Protein AF-A0A8T6W890-F1 (afdb_monomer_lite)

Secondary structure (DSSP, 8-state):
----EETTEE-TTT-SEE--STTEEEE-BBTTBTT--B-SHHHHHHHHHHHHHHHHH--BTTB--EEEEEEGGGT--STTGGGS-SEEEEEPTT--SS--

Foldseek 3Di:
DQWDDDPNHTDLLPHQWDDPFFFFIAGLQPPPHPNHPQDDPVSLVVVLVVVQ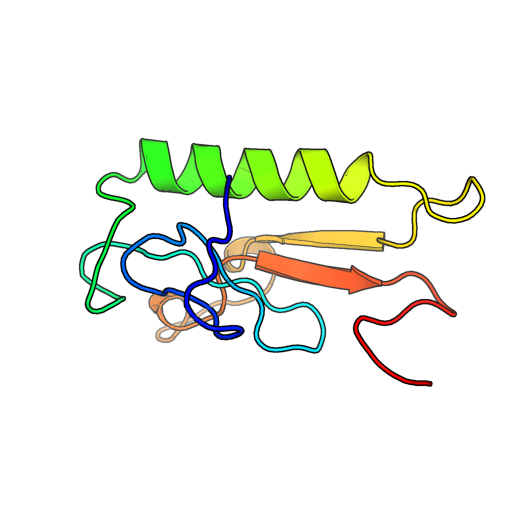VCLQPDDDPNDRFWPHKDALVVPDDDDCSVVGGRIGTDTDPPDGGDDD

Radius of gyration: 14.11 Å; chains: 1; bounding box: 36×33×33 Å

pLDDT: mean 93.52, std 7.45, range [48.69, 98.44]

Sequence (100 aa):
GLIKTKNGKINLEQSKAISYGYGDVWLNLKGREPSGLIKSEKQYEEVRKEIIDKLMLTKIDGQVPFKYVWKREDIYTGKYLSVAPDLLIIFKKGWQAARN

Structure (mmCIF, N/CA/C/O backbone):
data_AF-A0A8T6W890-F1
#
_entry.id   AF-A0A8T6W890-F1
#
loop_
_atom_site.group_PDB
_atom_site.id
_atom_site.type_symbol
_atom_site.label_atom_id
_atom_site.label_alt_id
_atom_site.label_comp_id
_atom_site.label_asym_id
_atom_site.label_entity_id
_atom_site.label_seq_id
_atom_site.pdbx_PDB_ins_code
_atom_site.Cartn_x
_atom_site.Cartn_y
_atom_site.Cartn_z
_atom_site.occupancy
_atom_site.B_iso_or_equiv
_atom_site.auth_seq_id
_atom_site.auth_comp_id
_atom_site.auth_asym_id
_atom_site.auth_atom_id
_atom_site.pdbx_PDB_model_num
ATOM 1 N N . GLY A 1 1 ? 6.870 -4.578 10.235 1.00 72.12 1 GLY A N 1
ATOM 2 C CA . GLY A 1 1 ? 6.623 -5.122 8.887 1.00 72.12 1 GLY A CA 1
ATOM 3 C C . GLY A 1 1 ? 5.213 -4.769 8.476 1.00 72.12 1 GLY A C 1
ATOM 4 O O . GLY A 1 1 ? 4.360 -4.737 9.354 1.00 72.12 1 GLY A O 1
ATOM 5 N N . LEU A 1 2 ? 4.995 -4.454 7.200 1.00 87.38 2 LEU A N 1
ATOM 6 C CA . LEU A 1 2 ? 3.709 -3.970 6.682 1.00 87.38 2 LEU A CA 1
ATOM 7 C C . LEU A 1 2 ? 2.640 -5.071 6.614 1.00 87.38 2 LEU A C 1
ATOM 9 O O . LEU A 1 2 ? 1.477 -4.791 6.881 1.00 87.38 2 LEU A O 1
ATOM 13 N N . ILE A 1 3 ? 3.056 -6.313 6.351 1.00 90.38 3 ILE A N 1
ATOM 14 C CA . ILE A 1 3 ? 2.208 -7.511 6.332 1.00 90.38 3 ILE A CA 1
ATOM 15 C C . ILE A 1 3 ? 2.634 -8.447 7.469 1.00 90.38 3 ILE A C 1
ATOM 17 O O . ILE A 1 3 ? 3.825 -8.570 7.782 1.00 90.38 3 ILE A O 1
ATOM 21 N N . LYS A 1 4 ? 1.655 -9.103 8.090 1.00 92.25 4 LYS A N 1
ATOM 22 C CA . LYS A 1 4 ? 1.817 -10.157 9.095 1.00 92.25 4 LYS A CA 1
ATOM 23 C C . LYS A 1 4 ? 0.971 -11.363 8.704 1.00 92.25 4 LYS A C 1
ATOM 25 O O . LYS A 1 4 ? -0.119 -11.200 8.165 1.00 92.25 4 LYS A O 1
ATOM 30 N N . THR A 1 5 ? 1.456 -12.567 8.992 1.00 92.50 5 THR A N 1
ATOM 31 C CA . THR A 1 5 ? 0.735 -13.819 8.730 1.00 92.50 5 THR A CA 1
ATOM 32 C C . THR A 1 5 ? 0.504 -14.595 10.026 1.00 92.50 5 THR A C 1
ATOM 34 O O . THR A 1 5 ? 1.278 -14.483 10.977 1.00 92.50 5 THR A O 1
ATOM 37 N N . LYS A 1 6 ? -0.586 -15.365 10.082 1.00 92.44 6 LYS A N 1
ATOM 38 C CA . LYS A 1 6 ? -0.922 -16.301 11.164 1.00 92.44 6 LYS A CA 1
ATOM 39 C C . LYS A 1 6 ? -1.554 -17.542 10.537 1.00 92.44 6 LYS A C 1
ATOM 41 O O . LYS A 1 6 ? -2.496 -17.418 9.759 1.00 92.44 6 LYS A O 1
ATOM 46 N N . ASN A 1 7 ? -1.028 -18.729 10.845 1.00 93.38 7 ASN A N 1
ATOM 47 C CA . ASN A 1 7 ? -1.505 -20.015 10.309 1.00 93.38 7 ASN A CA 1
ATOM 48 C C . ASN A 1 7 ? -1.611 -20.040 8.768 1.00 93.38 7 ASN A C 1
ATOM 50 O O . ASN A 1 7 ? -2.622 -20.463 8.213 1.00 93.38 7 ASN A O 1
ATOM 54 N N . GLY A 1 8 ? -0.596 -19.513 8.074 1.00 89.00 8 GLY A N 1
ATOM 55 C CA . GLY A 1 8 ? -0.554 -19.475 6.605 1.00 89.00 8 GLY A CA 1
ATOM 56 C C . GLY A 1 8 ? -1.497 -18.460 5.943 1.00 89.00 8 GLY A C 1
ATOM 57 O O . GLY A 1 8 ? -1.539 -18.389 4.720 1.00 89.00 8 GLY A O 1
ATOM 58 N N . LYS A 1 9 ? -2.233 -17.654 6.718 1.00 89.31 9 LYS A N 1
ATOM 59 C CA . LYS A 1 9 ? -3.135 -16.607 6.214 1.00 89.31 9 LYS A CA 1
ATOM 60 C C . LYS A 1 9 ? -2.632 -15.221 6.599 1.00 89.31 9 LYS A C 1
ATOM 62 O O . LYS A 1 9 ? -1.909 -15.073 7.586 1.00 89.31 9 LYS A O 1
ATOM 67 N N . ILE A 1 10 ? -3.024 -14.197 5.843 1.00 90.44 10 ILE A N 1
ATOM 68 C CA . ILE A 1 10 ? -2.758 -12.805 6.222 1.00 90.44 10 ILE A CA 1
ATOM 69 C C . ILE A 1 10 ? -3.520 -12.490 7.514 1.00 90.44 10 ILE A C 1
ATOM 71 O O . ILE A 1 10 ? -4.714 -12.761 7.625 1.00 90.44 10 ILE A O 1
ATOM 75 N N . ASN A 1 11 ? -2.823 -11.912 8.492 1.00 94.12 11 ASN A N 1
ATOM 76 C CA . ASN A 1 11 ? -3.416 -11.403 9.720 1.00 94.12 11 ASN A CA 1
ATOM 77 C C . ASN A 1 11 ? -3.735 -9.912 9.548 1.00 94.12 11 ASN A C 1
ATOM 79 O O . ASN A 1 11 ? -2.851 -9.061 9.703 1.00 94.12 11 ASN A O 1
ATOM 83 N N . LEU A 1 12 ? -4.990 -9.600 9.222 1.00 90.56 12 LEU A N 1
ATOM 84 C CA . LEU A 1 12 ? -5.447 -8.225 8.996 1.00 90.56 12 LEU A CA 1
ATOM 85 C C . LEU A 1 12 ? -5.377 -7.363 10.263 1.00 90.56 12 LEU A C 1
ATOM 87 O O . LEU A 1 12 ? -5.069 -6.180 10.170 1.00 90.56 12 LEU A O 1
ATOM 91 N N . GLU A 1 13 ? -5.534 -7.949 11.450 1.00 94.00 13 GLU A N 1
ATOM 92 C CA . GLU A 1 13 ? -5.464 -7.221 12.726 1.00 94.00 13 GLU A CA 1
ATOM 93 C C . GLU A 1 13 ? -4.052 -6.726 13.065 1.00 94.00 13 GLU A C 1
ATOM 95 O O . GLU A 1 13 ? -3.874 -5.902 13.957 1.00 94.00 13 GLU A O 1
ATOM 100 N N . GLN A 1 14 ? -3.028 -7.229 12.372 1.00 94.62 14 GLN A N 1
ATOM 101 C CA . GLN A 1 14 ? -1.625 -6.884 12.621 1.00 94.62 14 GLN A CA 1
ATOM 102 C C . GLN A 1 14 ? -0.891 -6.367 11.375 1.00 94.62 14 GLN A C 1
ATOM 104 O O . GLN A 1 14 ? 0.289 -6.015 11.459 1.00 94.62 14 GLN A O 1
ATOM 109 N N . SER A 1 15 ? -1.566 -6.312 10.225 1.00 96.44 15 SER A N 1
ATOM 110 C CA . SER A 1 15 ? -1.004 -5.825 8.962 1.00 96.44 15 SER A CA 1
ATOM 111 C C . SER A 1 15 ? -1.397 -4.369 8.737 1.00 96.44 15 SER A C 1
ATOM 113 O O . SER A 1 15 ? -2.574 -4.023 8.784 1.00 96.44 15 SER A O 1
ATOM 115 N N . LYS A 1 16 ? -0.410 -3.505 8.487 1.00 97.00 16 LYS A N 1
ATOM 116 C CA . LYS A 1 16 ? -0.619 -2.076 8.200 1.00 97.00 16 LYS A CA 1
ATOM 117 C C . LYS A 1 16 ? -1.043 -1.817 6.757 1.00 97.00 16 LYS A C 1
ATOM 119 O O . LYS A 1 16 ? -1.659 -0.788 6.504 1.00 97.00 16 LYS A O 1
ATOM 124 N N . ALA A 1 17 ? -0.688 -2.702 5.832 1.00 96.75 17 ALA A N 1
ATOM 125 C CA . ALA A 1 17 ? -1.064 -2.600 4.431 1.00 96.75 17 ALA A CA 1
ATOM 126 C C . ALA A 1 17 ? -1.171 -3.990 3.793 1.00 96.75 17 ALA A C 1
ATOM 128 O O . ALA A 1 17 ? -0.513 -4.930 4.244 1.00 96.75 17 ALA A O 1
ATOM 129 N N . ILE A 1 18 ? -1.979 -4.103 2.745 1.00 94.69 18 ILE A N 1
ATOM 130 C CA . ILE A 1 18 ? -2.229 -5.326 1.980 1.00 94.69 18 ILE A CA 1
ATOM 131 C C . ILE A 1 18 ? -2.421 -4.982 0.498 1.00 94.69 18 ILE A C 1
ATOM 133 O O . ILE A 1 18 ? -2.995 -3.953 0.164 1.00 94.69 18 ILE A O 1
ATOM 137 N N . SER A 1 19 ? -1.942 -5.856 -0.384 1.00 91.62 19 SER A N 1
ATOM 138 C CA . SER A 1 19 ? -2.341 -5.902 -1.793 1.00 91.62 19 SER A CA 1
ATOM 139 C C . SER A 1 19 ? -3.143 -7.181 -2.012 1.00 91.62 19 SER A C 1
ATOM 141 O O . SER A 1 19 ? -2.727 -8.238 -1.525 1.00 91.62 19 SER A O 1
ATOM 143 N N . TYR A 1 20 ? -4.280 -7.093 -2.702 1.00 82.81 20 TYR A N 1
ATOM 144 C CA . TYR A 1 20 ? -5.117 -8.260 -3.014 1.00 82.81 20 TYR A CA 1
ATOM 145 C C . TYR A 1 20 ? -4.827 -8.827 -4.411 1.00 82.81 20 TYR A C 1
ATOM 147 O O . TYR A 1 20 ? -5.276 -9.925 -4.736 1.00 82.81 20 TYR A O 1
ATOM 155 N N . GLY A 1 21 ? -4.037 -8.117 -5.219 1.00 76.50 21 GLY A N 1
ATOM 156 C CA . GLY A 1 21 ? -3.562 -8.557 -6.527 1.00 76.50 21 GLY A CA 1
ATOM 157 C C . GLY A 1 21 ? -3.472 -7.393 -7.512 1.00 76.50 21 GLY A C 1
ATOM 158 O O . GLY A 1 21 ? -3.940 -6.300 -7.253 1.00 76.50 21 GLY A O 1
ATOM 159 N N . TYR A 1 22 ? -2.855 -7.601 -8.675 1.00 82.38 22 TYR A N 1
ATOM 160 C CA . TYR A 1 22 ? -2.868 -6.622 -9.781 1.00 82.38 22 TYR A CA 1
ATOM 161 C C . TYR A 1 22 ? -2.303 -5.214 -9.486 1.00 82.38 22 TYR A C 1
ATOM 163 O O . TYR A 1 22 ? -2.418 -4.328 -10.328 1.00 82.38 22 TYR A O 1
ATOM 171 N N . GLY A 1 23 ? -1.615 -5.022 -8.356 1.00 89.06 23 GLY A N 1
ATOM 172 C CA . GLY A 1 23 ? -0.884 -3.794 -8.042 1.00 89.06 23 GLY A CA 1
ATOM 173 C C . GLY A 1 23 ? -1.646 -2.773 -7.198 1.00 89.06 23 GLY A C 1
ATOM 174 O O . GLY A 1 23 ? -1.117 -1.690 -6.967 1.00 89.06 23 GLY A O 1
ATOM 175 N N . ASP A 1 24 ? -2.843 -3.078 -6.707 1.00 94.38 24 ASP A N 1
ATOM 176 C CA . ASP A 1 24 ? -3.519 -2.225 -5.730 1.00 94.38 24 ASP A CA 1
ATOM 177 C C . ASP A 1 24 ? -2.894 -2.374 -4.332 1.00 94.38 24 ASP A C 1
ATOM 179 O O . ASP A 1 24 ? -2.424 -3.447 -3.953 1.00 94.38 24 ASP A O 1
ATOM 183 N N . VAL A 1 25 ? -2.852 -1.303 -3.541 1.00 96.94 25 VAL A N 1
ATOM 184 C CA . VAL A 1 25 ? -2.407 -1.373 -2.142 1.00 96.94 25 VAL A CA 1
ATOM 185 C C . VAL A 1 25 ? -3.384 -0.623 -1.255 1.00 96.94 25 VAL A C 1
ATOM 187 O O . VAL A 1 25 ? -3.675 0.551 -1.478 1.00 96.94 25 VAL A O 1
ATOM 190 N N . TRP A 1 26 ? -3.832 -1.310 -0.212 1.00 97.00 26 TRP A N 1
ATOM 191 C CA . TRP A 1 26 ? -4.785 -0.837 0.779 1.00 97.00 26 TRP A CA 1
ATOM 192 C C . TRP A 1 26 ? -4.107 -0.745 2.139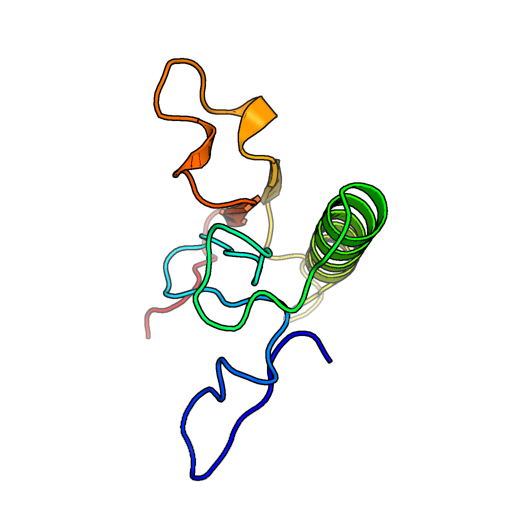 1.00 97.00 26 TRP A C 1
ATOM 194 O O . TRP A 1 26 ? -3.526 -1.712 2.635 1.00 97.00 26 TRP A O 1
ATOM 204 N N . LEU A 1 27 ? -4.176 0.425 2.753 1.00 97.75 27 LEU A N 1
ATOM 205 C CA . LEU A 1 27 ? -3.690 0.719 4.089 1.00 97.75 27 LEU A CA 1
ATOM 206 C C . LEU A 1 27 ? -4.790 0.431 5.110 1.00 97.75 27 LEU A C 1
ATOM 208 O O . LEU A 1 27 ? -5.961 0.753 4.908 1.00 97.75 27 LEU A O 1
ATOM 212 N N . ASN A 1 28 ? -4.394 -0.134 6.246 1.00 97.38 28 ASN A N 1
ATOM 213 C CA . ASN A 1 28 ? -5.281 -0.461 7.355 1.00 97.38 28 ASN A CA 1
ATOM 214 C C . ASN A 1 28 ? -5.631 0.802 8.157 1.00 97.38 28 ASN A C 1
ATOM 216 O O . ASN A 1 28 ? -5.113 1.029 9.252 1.00 97.38 28 ASN A O 1
ATOM 220 N N . LEU A 1 29 ? -6.437 1.674 7.551 1.00 97.38 29 LEU A N 1
ATOM 221 C CA . LEU A 1 29 ? -6.762 3.011 8.036 1.00 97.38 29 LEU A CA 1
ATOM 222 C C . LEU A 1 29 ? -7.941 2.988 9.012 1.00 97.38 29 LEU A C 1
ATOM 224 O O . LEU A 1 29 ? -8.997 2.418 8.728 1.00 97.38 29 LEU A O 1
ATOM 228 N N . LYS A 1 30 ? -7.784 3.653 10.161 1.00 96.56 30 LYS A N 1
ATOM 229 C CA . LYS A 1 30 ? -8.855 3.819 11.146 1.00 96.56 30 LYS A CA 1
ATOM 230 C C . LYS A 1 30 ? -10.048 4.553 10.539 1.00 96.56 30 LYS A C 1
ATOM 232 O O . LYS A 1 30 ? -9.895 5.620 9.957 1.00 96.56 30 LYS A O 1
ATOM 237 N N . GLY A 1 31 ? -11.236 3.981 10.726 1.00 94.31 31 GLY A N 1
ATOM 238 C CA . GLY A 1 31 ? -12.489 4.508 10.181 1.00 94.31 31 GLY A CA 1
ATOM 239 C C . GLY A 1 31 ? -12.815 4.016 8.769 1.00 94.31 31 GLY A C 1
ATOM 240 O O . GLY A 1 31 ? -13.933 4.242 8.320 1.00 94.31 31 GLY A O 1
ATOM 241 N N . ARG A 1 32 ? -11.887 3.313 8.101 1.00 95.00 32 ARG A N 1
ATOM 242 C CA . ARG A 1 32 ? -12.146 2.624 6.829 1.00 95.00 32 ARG A CA 1
ATOM 243 C C . ARG A 1 32 ? -12.076 1.109 6.980 1.00 95.00 32 ARG A C 1
ATOM 245 O O . ARG A 1 32 ? -13.007 0.421 6.583 1.00 95.00 32 ARG A O 1
ATOM 252 N N . GLU A 1 33 ? -11.015 0.609 7.610 1.00 95.19 33 GLU A N 1
ATOM 253 C CA . GLU A 1 33 ? -10.831 -0.823 7.846 1.00 95.19 33 GLU A CA 1
ATOM 254 C C . GLU A 1 33 ? -11.243 -1.223 9.274 1.00 95.19 33 GLU A C 1
ATOM 256 O O . GLU A 1 33 ? -10.984 -0.457 10.212 1.00 95.19 33 GLU A O 1
ATOM 261 N N . PRO A 1 34 ? -11.802 -2.434 9.490 1.00 94.12 34 PRO A N 1
ATOM 262 C CA . PRO A 1 34 ? -12.290 -2.871 10.804 1.00 94.12 34 PRO A CA 1
ATOM 263 C C . PRO A 1 34 ? -11.254 -2.802 11.937 1.00 94.12 34 PRO A C 1
ATOM 265 O O . PRO A 1 34 ? -11.588 -2.426 13.057 1.00 94.12 34 PRO A O 1
ATOM 268 N N . SER A 1 35 ? -9.990 -3.138 11.656 1.00 94.25 35 SER A N 1
ATOM 269 C CA . SER A 1 35 ? -8.907 -3.143 12.656 1.00 94.25 35 SER A CA 1
ATOM 270 C C . SER A 1 35 ? -8.088 -1.848 12.702 1.00 94.25 35 SER A C 1
ATOM 272 O O . SER A 1 35 ? -7.219 -1.725 13.564 1.00 94.25 35 SER A O 1
ATOM 274 N N . GLY A 1 36 ? -8.345 -0.908 11.787 1.00 96.00 36 GLY A N 1
ATOM 275 C CA . GLY A 1 36 ? -7.749 0.426 11.671 1.00 96.00 36 GLY A CA 1
ATOM 276 C C . GLY A 1 36 ? -6.458 0.701 12.451 1.00 96.00 36 GLY A C 1
ATOM 277 O O . GLY A 1 36 ? -6.479 1.427 13.450 1.00 96.00 36 GLY A O 1
ATOM 278 N N . LEU A 1 37 ? -5.327 0.148 12.005 1.00 97.25 37 LEU A N 1
ATOM 279 C CA . LEU A 1 37 ? -4.033 0.284 12.693 1.00 97.25 37 LEU A CA 1
ATOM 280 C C . LEU A 1 37 ? -3.354 1.641 12.478 1.00 97.25 37 LEU A C 1
ATOM 282 O O . LEU A 1 37 ? -2.549 2.062 13.312 1.00 97.25 37 LEU A O 1
ATOM 286 N N . ILE A 1 38 ? -3.653 2.310 11.368 1.00 97.75 38 ILE A N 1
ATOM 287 C CA . ILE A 1 38 ? -3.142 3.637 11.022 1.00 97.75 38 ILE A CA 1
ATOM 288 C C . ILE A 1 38 ? -4.137 4.664 11.549 1.00 97.75 38 ILE A C 1
ATOM 290 O O . ILE A 1 38 ? -5.294 4.688 11.132 1.00 97.75 38 ILE A O 1
ATOM 294 N N . LYS A 1 39 ? -3.704 5.482 12.511 1.00 97.25 39 LYS A N 1
ATOM 295 C CA . LYS A 1 39 ? -4.607 6.286 13.353 1.00 97.25 39 LYS A CA 1
ATOM 296 C C . LYS A 1 39 ? -4.558 7.784 13.069 1.00 97.25 39 LYS A C 1
ATOM 298 O O . LYS A 1 39 ? -5.358 8.517 13.643 1.00 97.25 39 LYS A O 1
ATOM 303 N N . SER A 1 40 ? -3.624 8.242 12.242 1.00 97.75 40 SER A N 1
ATOM 304 C CA . SER A 1 40 ? -3.468 9.654 11.897 1.00 97.75 40 SER A CA 1
ATOM 305 C C . SE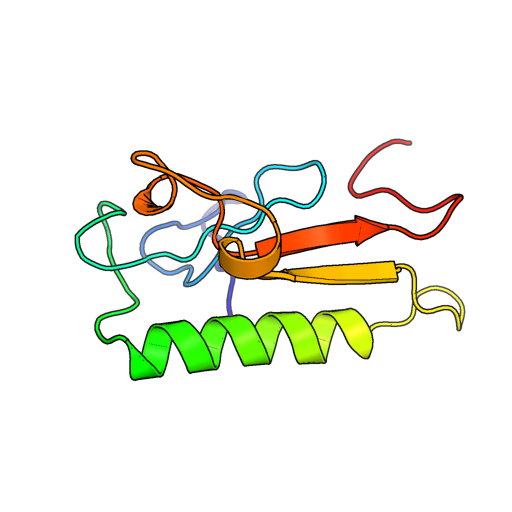R A 1 40 ? -3.039 9.837 10.448 1.00 97.75 40 SER A C 1
ATOM 307 O O . SER A 1 40 ? -2.423 8.948 9.859 1.00 97.75 40 SER A O 1
ATOM 309 N N . GLU A 1 41 ? -3.303 11.027 9.912 1.00 96.94 41 GLU A N 1
ATOM 310 C CA . GLU A 1 41 ? -2.892 11.418 8.561 1.00 96.94 41 GLU A CA 1
ATOM 311 C C . GLU A 1 41 ? -1.372 11.334 8.377 1.00 96.94 41 GLU A C 1
ATOM 313 O O . GLU A 1 41 ? -0.874 10.816 7.383 1.00 96.94 41 GLU A O 1
ATOM 318 N N . LYS A 1 42 ? -0.608 11.740 9.398 1.00 98.25 42 LYS A N 1
ATOM 319 C CA . LYS A 1 42 ? 0.853 11.614 9.383 1.00 98.25 42 LYS A CA 1
ATOM 320 C C . LYS A 1 42 ? 1.297 10.156 9.215 1.00 98.25 42 LYS A C 1
ATOM 322 O O . LYS A 1 42 ? 2.143 9.877 8.374 1.00 98.25 42 LYS A O 1
ATOM 327 N N . GLN A 1 43 ? 0.712 9.227 9.978 1.00 98.12 43 GLN A N 1
ATOM 328 C CA . GLN A 1 43 ? 1.035 7.800 9.846 1.00 98.12 43 GLN A CA 1
ATOM 329 C C . GLN A 1 43 ? 0.621 7.246 8.480 1.00 98.12 43 GLN A C 1
ATOM 331 O O . GLN A 1 43 ? 1.308 6.384 7.936 1.00 98.12 43 GLN A O 1
ATOM 336 N N . TYR A 1 44 ? -0.503 7.717 7.941 1.00 98.25 44 TYR A N 1
ATOM 337 C CA . TYR A 1 44 ? -0.977 7.338 6.618 1.00 98.25 44 TYR A CA 1
ATOM 338 C C . TYR A 1 44 ? 0.043 7.728 5.541 1.00 98.25 44 TYR A C 1
ATOM 340 O O . TYR A 1 44 ? 0.497 6.865 4.788 1.00 98.25 44 TYR A O 1
ATOM 348 N N . GLU A 1 45 ? 0.507 8.977 5.540 1.00 98.44 45 GLU A N 1
ATOM 349 C CA . GLU A 1 45 ? 1.537 9.440 4.604 1.00 98.44 45 GLU A CA 1
ATOM 350 C C . GLU A 1 45 ? 2.884 8.737 4.779 1.00 98.44 45 GLU A C 1
ATOM 352 O O . GLU A 1 45 ? 3.513 8.360 3.789 1.00 98.44 45 GLU A O 1
ATOM 357 N N . GLU A 1 46 ? 3.321 8.514 6.020 1.00 98.38 46 GLU A N 1
ATOM 358 C CA . GLU A 1 46 ? 4.566 7.796 6.316 1.00 98.38 46 GLU A CA 1
ATOM 359 C C . GLU A 1 46 ? 4.541 6.371 5.753 1.00 98.38 46 GLU A C 1
ATOM 361 O O . GLU A 1 46 ? 5.501 5.947 5.109 1.00 98.38 46 GLU A O 1
ATOM 366 N N . VAL A 1 47 ? 3.433 5.643 5.933 1.00 98.31 47 VAL A N 1
ATOM 367 C CA . VAL A 1 47 ? 3.286 4.279 5.403 1.00 98.31 47 VAL A CA 1
ATOM 368 C C . VAL A 1 47 ? 3.232 4.285 3.874 1.00 98.31 47 VAL A C 1
ATOM 370 O O . VAL A 1 47 ? 3.878 3.443 3.248 1.00 98.31 47 VAL A O 1
ATOM 373 N N . ARG A 1 48 ? 2.520 5.238 3.253 1.00 98.44 48 ARG A N 1
ATOM 374 C CA . ARG A 1 48 ? 2.506 5.375 1.785 1.00 98.44 48 ARG A CA 1
ATOM 375 C C . ARG A 1 48 ? 3.908 5.616 1.241 1.00 98.44 48 ARG A C 1
ATOM 377 O O . ARG A 1 48 ? 4.326 4.931 0.308 1.00 98.44 48 ARG A O 1
ATOM 384 N N . LYS A 1 49 ? 4.651 6.540 1.852 1.00 98.31 49 LYS A N 1
ATOM 385 C CA . LYS A 1 49 ? 6.029 6.845 1.463 1.00 98.31 49 LYS A CA 1
ATOM 386 C C . LYS A 1 49 ? 6.945 5.633 1.639 1.00 98.31 49 LYS A C 1
ATOM 388 O O . LYS A 1 49 ? 7.684 5.309 0.717 1.00 98.31 49 LYS A O 1
ATOM 393 N N . GLU A 1 50 ? 6.861 4.935 2.773 1.00 98.00 50 GLU A N 1
ATOM 394 C CA . GLU A 1 50 ? 7.653 3.725 3.036 1.00 98.00 50 GLU A CA 1
ATOM 395 C C . GLU A 1 50 ? 7.449 2.670 1.937 1.00 98.00 50 GLU A C 1
ATOM 397 O O . GLU A 1 50 ? 8.415 2.060 1.475 1.00 98.00 50 GLU A O 1
ATOM 402 N N . ILE A 1 51 ? 6.202 2.459 1.506 1.00 97.56 51 ILE A N 1
ATOM 403 C CA . ILE A 1 51 ? 5.863 1.499 0.448 1.00 97.56 51 ILE A CA 1
ATOM 404 C C . ILE A 1 51 ? 6.426 1.949 -0.900 1.00 97.56 51 ILE A C 1
ATOM 406 O O . ILE A 1 51 ? 7.085 1.151 -1.567 1.00 97.56 51 ILE A O 1
ATOM 410 N N . ILE A 1 52 ? 6.203 3.210 -1.284 1.00 97.94 52 ILE A N 1
ATOM 411 C CA . ILE A 1 52 ? 6.713 3.775 -2.541 1.00 97.94 52 ILE A CA 1
ATOM 412 C C . ILE A 1 52 ? 8.237 3.637 -2.597 1.00 97.94 52 ILE A C 1
ATOM 414 O O . ILE A 1 52 ? 8.759 3.058 -3.549 1.00 97.94 52 ILE A O 1
ATOM 418 N N . ASP A 1 53 ? 8.948 4.096 -1.565 1.00 97.44 53 ASP A N 1
ATOM 419 C CA . ASP A 1 53 ? 10.411 4.063 -1.521 1.00 97.44 53 ASP A CA 1
ATOM 420 C C . ASP A 1 53 ? 10.934 2.623 -1.655 1.00 97.44 53 ASP A C 1
ATOM 422 O O . ASP A 1 53 ? 11.820 2.345 -2.464 1.00 97.44 53 ASP A O 1
ATOM 426 N N . LYS A 1 54 ? 10.360 1.679 -0.897 1.00 96.31 54 LYS A N 1
ATOM 427 C CA . LYS A 1 54 ? 10.776 0.269 -0.934 1.00 96.31 54 LYS A CA 1
ATOM 428 C C . LYS A 1 54 ? 10.545 -0.369 -2.293 1.00 96.31 54 LYS A C 1
ATOM 430 O O . LYS A 1 54 ? 11.430 -1.068 -2.784 1.00 96.31 54 LYS A O 1
ATOM 435 N N . LEU A 1 55 ? 9.382 -0.147 -2.902 1.00 95.31 55 LEU A N 1
ATOM 436 C CA . LEU A 1 55 ? 9.082 -0.683 -4.228 1.00 95.31 55 LEU A CA 1
ATOM 437 C C . LEU A 1 55 ? 10.029 -0.092 -5.274 1.00 95.31 55 LEU A C 1
ATOM 439 O O . LEU A 1 55 ? 10.646 -0.845 -6.020 1.00 95.31 55 LEU A O 1
ATOM 443 N N . MET A 1 56 ? 10.237 1.225 -5.279 1.00 95.62 56 MET A N 1
ATOM 444 C CA . MET A 1 56 ? 11.116 1.876 -6.259 1.00 95.62 56 MET A CA 1
ATOM 445 C C . MET A 1 56 ? 12.597 1.486 -6.113 1.00 95.62 56 MET A C 1
ATOM 447 O O . MET A 1 56 ? 13.339 1.545 -7.094 1.00 95.62 56 MET A O 1
ATOM 451 N N . LEU A 1 57 ? 13.027 1.043 -4.926 1.00 96.06 57 LEU A N 1
ATOM 452 C CA . LEU A 1 57 ? 14.372 0.506 -4.679 1.00 96.06 57 LEU A CA 1
ATOM 453 C C . LEU A 1 57 ? 14.492 -1.010 -4.911 1.00 96.06 57 LEU A C 1
ATOM 455 O O . LEU A 1 57 ? 15.607 -1.530 -4.993 1.00 96.06 57 LEU A O 1
ATOM 459 N N . THR A 1 58 ? 13.374 -1.730 -5.012 1.00 95.06 58 THR A N 1
ATOM 460 C CA . THR A 1 58 ? 13.370 -3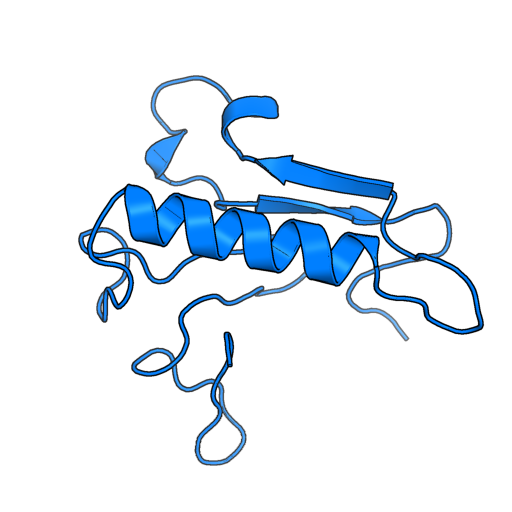.187 -5.175 1.00 95.06 58 THR A CA 1
ATOM 461 C C . THR A 1 58 ? 13.855 -3.565 -6.569 1.00 95.06 58 THR A C 1
ATOM 463 O O . THR A 1 58 ? 13.349 -3.072 -7.579 1.00 95.06 58 THR A O 1
ATOM 466 N N . LYS A 1 59 ? 14.818 -4.488 -6.620 1.00 95.81 59 LYS A N 1
ATOM 467 C CA . LYS A 1 59 ? 15.331 -5.075 -7.856 1.00 95.81 59 LYS A CA 1
ATOM 468 C C . LYS A 1 59 ? 15.091 -6.577 -7.864 1.00 95.81 59 LYS A C 1
ATOM 470 O O . LYS A 1 59 ? 15.329 -7.239 -6.859 1.00 95.81 59 LYS A O 1
ATOM 475 N N . ILE A 1 60 ? 14.673 -7.094 -9.011 1.00 93.19 60 ILE A N 1
ATOM 476 C CA . ILE A 1 60 ? 14.594 -8.523 -9.320 1.00 93.19 60 ILE A CA 1
ATOM 477 C C . ILE A 1 60 ? 15.495 -8.733 -10.535 1.00 93.19 60 ILE A C 1
ATOM 479 O O . ILE A 1 60 ? 15.383 -7.990 -11.511 1.00 93.19 60 ILE A O 1
ATOM 483 N N . ASP A 1 61 ? 16.457 -9.649 -10.432 1.00 93.25 61 ASP A N 1
ATOM 484 C CA . ASP A 1 61 ? 17.471 -9.901 -11.468 1.00 93.25 61 ASP A CA 1
ATOM 485 C C . ASP A 1 61 ? 18.163 -8.617 -11.967 1.00 93.25 61 ASP A C 1
ATOM 487 O O . ASP A 1 61 ? 18.345 -8.374 -13.159 1.00 93.25 61 ASP A O 1
ATOM 491 N N . GLY A 1 62 ? 18.496 -7.727 -11.024 1.00 95.75 62 GLY A N 1
ATOM 492 C CA . GLY A 1 62 ? 19.157 -6.445 -11.290 1.00 95.75 62 GLY A CA 1
ATOM 493 C C . GLY A 1 62 ? 18.253 -5.337 -11.848 1.00 95.75 62 GLY A C 1
ATOM 494 O O . GLY A 1 62 ? 18.694 -4.188 -11.935 1.00 95.75 62 GLY A O 1
ATOM 495 N N . GLN A 1 63 ? 16.989 -5.623 -12.161 1.00 95.06 63 GLN A N 1
ATOM 496 C CA . GLN A 1 63 ? 16.047 -4.674 -12.757 1.00 95.06 63 GLN A CA 1
ATOM 497 C C . GLN A 1 63 ? 14.984 -4.216 -11.758 1.00 95.06 63 GLN A C 1
ATOM 499 O O . GLN A 1 63 ? 14.470 -5.004 -10.974 1.00 95.06 63 GLN A O 1
ATOM 504 N N . VAL A 1 64 ? 14.607 -2.936 -11.815 1.00 95.00 64 VAL A N 1
ATOM 505 C CA . VAL A 1 64 ? 13.447 -2.422 -11.064 1.00 95.00 64 VAL A CA 1
ATOM 506 C C . VAL A 1 64 ? 12.176 -2.754 -11.854 1.00 95.00 64 VAL A C 1
ATOM 508 O O . VAL A 1 64 ? 12.027 -2.202 -12.953 1.00 95.00 64 VAL A O 1
ATOM 511 N N . PRO A 1 65 ? 11.269 -3.607 -11.341 1.00 94.88 65 PRO A N 1
ATOM 512 C CA . PRO A 1 65 ? 10.113 -4.098 -12.095 1.00 94.88 65 PRO A CA 1
ATOM 513 C C . PRO A 1 65 ? 8.958 -3.089 -12.140 1.00 94.88 65 PRO A C 1
ATOM 515 O O . PRO A 1 65 ? 8.093 -3.147 -13.014 1.00 94.88 65 PRO A O 1
ATOM 518 N N . PHE A 1 66 ? 8.945 -2.133 -11.214 1.00 95.62 66 PHE A N 1
ATOM 519 C CA . PHE A 1 66 ? 7.899 -1.128 -11.084 1.00 95.62 66 PHE A CA 1
ATOM 520 C C . PHE A 1 66 ? 8.223 0.095 -11.948 1.00 95.62 66 PHE A C 1
ATOM 522 O O . PHE A 1 66 ? 9.346 0.604 -11.950 1.00 95.62 66 PHE A O 1
ATOM 529 N N . LYS A 1 67 ? 7.240 0.548 -12.728 1.00 96.06 67 LYS A N 1
ATOM 530 C CA . LYS A 1 67 ? 7.304 1.777 -13.524 1.00 96.06 67 LYS A CA 1
ATOM 531 C C . LYS A 1 67 ? 6.901 2.981 -12.675 1.00 96.06 67 LYS A C 1
ATOM 533 O O . LYS A 1 67 ? 7.619 3.974 -12.682 1.00 96.06 67 LYS A O 1
ATOM 538 N N . TYR A 1 68 ? 5.787 2.867 -11.951 1.00 95.81 68 TYR A N 1
ATOM 539 C CA . TYR A 1 68 ? 5.267 3.898 -11.049 1.00 95.81 68 TYR A CA 1
ATOM 540 C C . TYR A 1 68 ? 4.585 3.270 -9.832 1.00 95.81 68 TYR A C 1
ATOM 542 O O . TYR A 1 68 ? 4.074 2.152 -9.915 1.00 95.81 68 TYR A O 1
ATOM 550 N N . VAL A 1 69 ? 4.520 4.026 -8.739 1.00 97.12 69 VAL A N 1
ATOM 551 C CA . VAL A 1 69 ? 3.644 3.760 -7.593 1.00 97.12 69 VAL A CA 1
ATOM 552 C C . VAL A 1 69 ? 2.915 5.065 -7.289 1.00 97.12 69 VAL A C 1
ATOM 554 O O . VAL A 1 69 ? 3.480 5.968 -6.678 1.00 97.12 69 VAL A O 1
ATOM 557 N N . TRP A 1 70 ? 1.697 5.191 -7.801 1.00 97.69 70 TRP A N 1
ATOM 558 C CA . TRP A 1 70 ? 0.904 6.417 -7.726 1.00 97.69 70 TRP A CA 1
ATOM 559 C C . TRP A 1 70 ? 0.054 6.444 -6.467 1.00 97.69 70 TRP A C 1
ATOM 561 O O . TRP A 1 70 ? -0.461 5.399 -6.057 1.00 97.69 70 TRP A O 1
ATOM 571 N N . LYS A 1 71 ? -0.149 7.627 -5.885 1.00 98.31 71 LYS A N 1
ATOM 572 C CA . LYS A 1 71 ? -1.203 7.813 -4.890 1.00 98.31 71 LYS A CA 1
ATOM 573 C C . LYS A 1 71 ? -2.540 7.931 -5.608 1.00 98.31 71 LYS A C 1
ATOM 575 O O . LYS A 1 71 ? -2.617 8.368 -6.755 1.00 98.31 71 LYS A O 1
ATOM 580 N N . ARG A 1 72 ? -3.620 7.549 -4.934 1.00 97.12 72 ARG A N 1
ATOM 581 C CA . ARG A 1 72 ? -4.967 7.620 -5.523 1.00 97.12 72 ARG A CA 1
ATOM 582 C C . ARG A 1 72 ? -5.362 9.016 -5.970 1.00 97.12 72 ARG A C 1
ATOM 584 O O . ARG A 1 72 ? -6.057 9.141 -6.970 1.00 97.12 72 ARG A O 1
ATOM 591 N N . GLU A 1 73 ? -4.905 10.038 -5.252 1.00 97.69 73 GLU A N 1
ATOM 592 C CA . GLU A 1 73 ? -5.198 11.438 -5.552 1.00 97.69 73 GLU A CA 1
ATOM 593 C C . GLU A 1 73 ? -4.507 11.913 -6.843 1.00 97.69 73 GLU A C 1
ATOM 595 O O . GLU A 1 73 ? -4.955 12.885 -7.443 1.00 97.69 73 GLU A O 1
ATOM 600 N N . ASP A 1 74 ? -3.473 11.201 -7.307 1.00 96.69 74 ASP A N 1
ATOM 601 C CA . ASP A 1 74 ? -2.776 11.501 -8.561 1.00 96.69 74 ASP A CA 1
ATOM 602 C C . ASP A 1 74 ? -3.510 10.938 -9.796 1.00 96.69 74 ASP A C 1
ATOM 604 O O . ASP A 1 74 ? -3.213 11.326 -10.926 1.00 96.69 74 ASP A O 1
ATOM 608 N N . ILE A 1 75 ? -4.442 9.994 -9.602 1.00 95.31 75 ILE A N 1
ATOM 609 C CA . ILE A 1 75 ? -5.110 9.250 -10.688 1.00 95.31 75 ILE A CA 1
ATOM 610 C C . ILE A 1 75 ? -6.614 9.514 -10.710 1.00 95.31 75 ILE A C 1
ATOM 612 O O . ILE A 1 75 ? -7.210 9.698 -11.772 1.00 95.31 75 ILE A O 1
ATOM 616 N N . TYR A 1 76 ? -7.248 9.467 -9.543 1.00 95.94 76 TYR A N 1
ATOM 617 C CA . TYR A 1 76 ? -8.696 9.466 -9.412 1.00 95.94 76 TYR A CA 1
ATOM 618 C C . TYR A 1 76 ? -9.199 10.802 -8.879 1.00 95.94 76 TYR A C 1
ATOM 620 O O . TYR A 1 76 ? -8.550 11.473 -8.081 1.00 95.94 76 TYR A O 1
ATOM 628 N N . THR A 1 77 ? -10.416 11.162 -9.278 1.00 96.69 77 THR A N 1
ATOM 629 C CA . THR A 1 77 ? -11.127 12.342 -8.778 1.00 96.69 77 THR A CA 1
ATOM 630 C C . THR A 1 77 ? -12.603 12.016 -8.545 1.00 96.69 77 THR A C 1
ATOM 632 O O . THR A 1 77 ? -13.127 11.013 -9.033 1.00 96.69 77 THR A O 1
ATOM 635 N N . GLY A 1 78 ? -13.289 12.862 -7.773 1.00 97.19 78 GLY A N 1
ATOM 636 C CA . GLY A 1 78 ? -14.728 12.757 -7.530 1.00 97.19 78 GLY A CA 1
ATOM 637 C C . GLY A 1 78 ? -15.113 12.079 -6.213 1.00 97.19 78 GLY A C 1
ATOM 638 O O . GLY A 1 78 ? -14.280 11.748 -5.370 1.00 97.19 78 GLY A O 1
ATOM 639 N N . LYS A 1 79 ? -16.424 11.887 -6.026 1.00 96.69 79 LYS A N 1
ATOM 640 C CA . LYS A 1 79 ? -17.047 11.528 -4.734 1.00 96.69 79 LYS A CA 1
ATOM 641 C C . LYS A 1 79 ? -16.634 10.175 -4.142 1.00 96.69 79 LYS A C 1
ATOM 643 O O . LYS A 1 79 ? -16.898 9.931 -2.972 1.00 96.69 79 LYS A O 1
ATOM 648 N N . TYR A 1 80 ? -16.006 9.307 -4.932 1.00 95.50 80 TYR A N 1
ATOM 649 C CA . TYR A 1 80 ? -15.577 7.970 -4.507 1.00 95.50 80 TYR A CA 1
ATOM 650 C C . TYR A 1 80 ? -14.065 7.864 -4.262 1.00 95.50 80 TYR A C 1
ATOM 652 O O . TYR A 1 80 ? -13.557 6.770 -4.037 1.00 95.50 80 TYR A O 1
ATOM 660 N N . LEU A 1 81 ? -13.332 8.982 -4.265 1.00 96.00 81 LEU A N 1
ATOM 661 C CA . LEU A 1 81 ? -11.883 8.984 -4.045 1.00 96.00 81 LEU A CA 1
ATOM 662 C C . LEU A 1 81 ? -11.478 8.311 -2.721 1.00 96.00 81 LEU A C 1
ATOM 664 O O . LEU A 1 81 ? -10.483 7.594 -2.665 1.00 96.00 81 LEU A O 1
ATOM 668 N N . SER A 1 82 ? -12.271 8.485 -1.662 1.00 93.56 82 SER A N 1
ATOM 669 C CA . SER A 1 82 ? -11.978 7.931 -0.334 1.00 93.56 82 SER A CA 1
ATOM 670 C C . SER A 1 82 ? -12.032 6.400 -0.262 1.00 93.56 82 SER A C 1
ATOM 672 O O . SER A 1 82 ? -11.392 5.827 0.626 1.00 93.56 82 SER A O 1
ATOM 674 N N . VAL A 1 83 ? -12.743 5.749 -1.192 1.00 93.12 83 VAL A N 1
ATOM 675 C CA . VAL A 1 83 ? -12.895 4.284 -1.267 1.00 93.12 83 VAL A CA 1
ATOM 676 C C . VAL A 1 83 ? -12.004 3.633 -2.331 1.00 93.12 83 VAL A C 1
ATOM 678 O O . VAL A 1 83 ? -12.031 2.416 -2.484 1.00 93.12 83 VAL A O 1
ATOM 681 N N . ALA A 1 84 ? -11.204 4.416 -3.060 1.00 95.50 84 ALA A N 1
ATOM 682 C CA . ALA A 1 84 ? -10.178 3.891 -3.959 1.00 95.50 84 ALA A CA 1
ATOM 683 C C . ALA A 1 84 ? -8.977 3.314 -3.169 1.00 95.50 84 ALA A C 1
ATOM 685 O O . ALA A 1 84 ? -8.747 3.756 -2.032 1.00 95.50 84 ALA A O 1
ATOM 686 N N . PRO A 1 85 ? -8.185 2.393 -3.768 1.00 96.50 85 PRO A N 1
ATOM 687 C CA . PRO A 1 85 ? -6.931 1.912 -3.179 1.00 96.50 85 PRO A CA 1
ATOM 688 C C . PRO A 1 85 ? -6.014 3.079 -2.836 1.00 96.50 85 PRO A C 1
ATOM 690 O O . PRO A 1 85 ? -6.022 4.065 -3.555 1.00 96.50 85 PRO A O 1
ATOM 693 N N . ASP A 1 86 ? -5.195 2.991 -1.795 1.00 97.94 86 ASP A N 1
ATOM 694 C CA . ASP A 1 86 ? -4.349 4.116 -1.370 1.00 97.94 86 ASP A CA 1
ATOM 695 C C . ASP A 1 86 ? -3.147 4.342 -2.288 1.00 97.94 86 ASP A C 1
ATOM 697 O O . ASP A 1 86 ? -2.706 5.485 -2.457 1.00 97.94 86 ASP A O 1
ATOM 701 N N . LEU A 1 87 ? -2.630 3.256 -2.874 1.00 98.06 87 LEU A N 1
ATOM 702 C CA . LEU A 1 87 ? -1.602 3.285 -3.910 1.00 98.06 87 LEU A CA 1
ATOM 703 C C . LEU A 1 87 ? -1.967 2.356 -5.070 1.00 98.06 87 LEU A C 1
ATOM 705 O O . LEU A 1 87 ? -2.581 1.304 -4.874 1.00 98.06 87 LEU A O 1
ATOM 709 N N . LEU A 1 88 ? -1.509 2.725 -6.266 1.00 96.75 88 LEU A N 1
ATOM 710 C CA . LEU A 1 88 ? -1.578 1.899 -7.466 1.00 96.75 88 LEU A CA 1
ATOM 711 C C . LEU A 1 88 ? -0.178 1.681 -8.048 1.00 96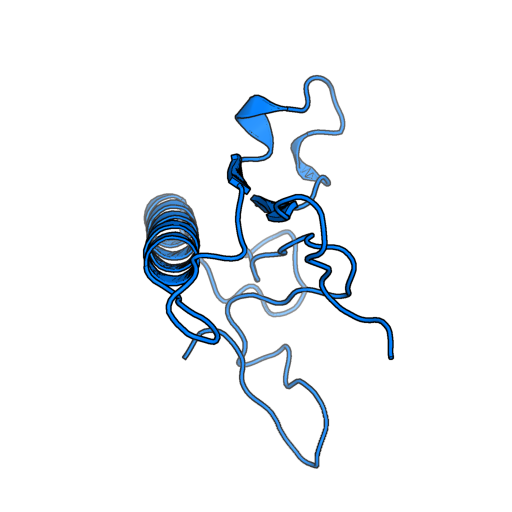.75 88 LEU A C 1
ATOM 713 O O . LEU A 1 88 ? 0.518 2.626 -8.429 1.00 96.75 88 LEU A O 1
ATOM 717 N N . ILE A 1 89 ? 0.222 0.419 -8.142 1.00 96.25 89 ILE A N 1
ATOM 718 C CA . ILE A 1 89 ? 1.490 -0.025 -8.711 1.00 96.25 89 ILE A CA 1
ATOM 719 C C . ILE A 1 89 ? 1.303 -0.268 -10.207 1.00 96.25 89 ILE A C 1
ATOM 721 O O . ILE A 1 89 ? 0.495 -1.094 -10.629 1.00 96.25 89 ILE A O 1
ATOM 725 N N . ILE A 1 90 ? 2.112 0.409 -11.014 1.00 94.88 90 ILE A N 1
ATOM 726 C CA . ILE A 1 90 ? 2.188 0.204 -12.458 1.00 94.88 90 ILE A CA 1
ATOM 727 C C . ILE A 1 90 ? 3.493 -0.517 -12.757 1.00 94.88 90 ILE A C 1
ATOM 729 O O . ILE A 1 90 ? 4.575 0.013 -12.509 1.00 94.88 90 ILE A O 1
ATOM 733 N N . PHE A 1 91 ? 3.401 -1.723 -13.303 1.00 94.75 91 PHE A N 1
ATOM 734 C CA . PHE A 1 91 ? 4.560 -2.534 -13.663 1.00 94.75 91 PHE A CA 1
ATOM 735 C C . PHE A 1 91 ? 5.177 -2.072 -14.991 1.00 94.75 91 PHE A C 1
ATOM 737 O O . PHE A 1 91 ? 4.498 -1.530 -15.869 1.00 94.75 91 PHE A O 1
ATOM 744 N N . LYS A 1 92 ? 6.485 -2.276 -15.161 1.00 95.00 92 LYS A N 1
ATOM 745 C CA . LYS A 1 92 ? 7.129 -2.155 -16.474 1.00 95.00 92 LYS A CA 1
ATOM 746 C C . LYS A 1 92 ? 6.645 -3.278 -17.391 1.00 95.00 92 LYS A C 1
ATOM 748 O O . LYS A 1 92 ? 6.211 -4.331 -16.933 1.00 95.00 92 LYS A O 1
ATOM 753 N N . LYS A 1 93 ? 6.756 -3.070 -18.706 1.00 93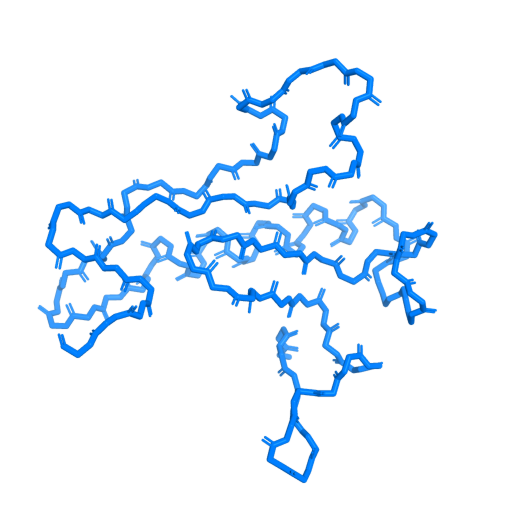.12 93 LYS A N 1
ATOM 754 C CA . LYS A 1 93 ? 6.439 -4.103 -19.703 1.00 93.12 93 LYS A CA 1
ATOM 755 C C . LYS A 1 93 ? 7.195 -5.398 -19.373 1.00 93.12 93 LYS A C 1
ATOM 757 O O . LYS A 1 93 ? 8.395 -5.348 -19.126 1.00 93.12 93 LYS A O 1
ATOM 762 N N . GLY A 1 94 ? 6.483 -6.525 -19.383 1.00 92.12 94 GLY A N 1
ATOM 763 C CA . GLY A 1 94 ? 7.030 -7.845 -19.045 1.00 92.12 94 GLY A CA 1
ATOM 764 C C . GLY A 1 94 ? 6.977 -8.204 -17.556 1.00 92.12 94 GLY A C 1
ATOM 765 O O . GLY A 1 94 ? 7.225 -9.353 -17.219 1.00 92.12 94 GLY A O 1
ATOM 766 N N . TRP A 1 95 ? 6.604 -7.266 -16.680 1.00 92.38 95 TRP A N 1
ATOM 767 C CA . TRP A 1 95 ? 6.432 -7.501 -15.246 1.00 92.38 95 TRP A CA 1
ATOM 768 C C . TRP A 1 95 ? 4.949 -7.467 -14.863 1.00 92.38 95 TRP A C 1
ATOM 770 O O . TRP A 1 95 ? 4.164 -6.725 -15.452 1.00 92.38 95 TRP A O 1
ATOM 780 N N . GLN A 1 96 ? 4.564 -8.255 -13.859 1.00 88.56 96 GLN A N 1
ATOM 781 C CA . GLN A 1 96 ? 3.198 -8.315 -13.328 1.00 88.56 96 GLN A CA 1
ATOM 782 C C . GLN A 1 96 ? 3.200 -8.833 -11.883 1.00 88.56 96 GLN A C 1
ATOM 784 O O . GLN A 1 96 ? 4.161 -9.469 -11.460 1.00 88.56 96 GLN A O 1
ATOM 789 N N . ALA A 1 97 ? 2.115 -8.594 -11.140 1.00 85.31 97 ALA A N 1
ATOM 790 C CA . ALA A 1 97 ? 1.994 -9.027 -9.745 1.00 85.31 97 ALA A CA 1
ATOM 791 C C . ALA A 1 97 ? 1.912 -10.558 -9.588 1.00 85.31 97 ALA A C 1
ATOM 793 O O . ALA A 1 97 ? 2.511 -11.113 -8.673 1.00 85.31 97 ALA A O 1
ATOM 794 N N . ALA A 1 98 ? 1.153 -11.227 -10.463 1.00 71.88 98 ALA A N 1
ATOM 795 C CA . ALA A 1 98 ? 0.976 -12.676 -10.436 1.00 71.88 98 ALA A CA 1
ATOM 796 C C . ALA A 1 98 ? 0.448 -13.196 -11.787 1.00 71.88 98 ALA A C 1
ATOM 798 O O . ALA A 1 98 ? -0.731 -13.025 -12.092 1.00 71.88 98 ALA A O 1
ATOM 799 N N . ARG A 1 99 ? 1.305 -13.846 -12.583 1.00 60.16 99 ARG A N 1
ATOM 800 C CA . ARG A 1 99 ? 0.967 -15.050 -13.371 1.00 60.16 99 ARG A CA 1
ATOM 801 C C . ARG A 1 99 ? 2.223 -15.915 -13.480 1.00 60.16 99 ARG A C 1
ATOM 803 O O . ARG A 1 99 ? 3.325 -15.380 -13.355 1.00 60.16 99 ARG A O 1
ATOM 810 N N . ASN A 1 100 ? 1.995 -17.207 -13.698 1.00 48.69 100 ASN A N 1
ATOM 811 C CA . ASN A 1 100 ? 3.012 -18.201 -14.040 1.00 48.69 100 ASN A CA 1
ATOM 812 C C . ASN A 1 100 ? 3.803 -17.786 -15.281 1.00 48.69 100 ASN A C 1
ATOM 814 O O . ASN A 1 100 ? 3.154 -17.292 -16.234 1.00 48.69 100 ASN A O 1
#